Protein AF-A0A9D4LD53-F1 (afdb_monomer)

Structure (mmCIF, N/CA/C/O backbone):
data_AF-A0A9D4LD53-F1
#
_entry.id   AF-A0A9D4LD53-F1
#
loop_
_atom_site.group_PDB
_atom_site.id
_atom_site.type_symbol
_atom_site.label_atom_id
_atom_site.label_alt_id
_atom_site.label_comp_id
_atom_site.label_asym_id
_atom_site.label_entity_id
_atom_site.label_seq_id
_atom_site.pdbx_PDB_ins_code
_atom_site.Cartn_x
_atom_site.Cartn_y
_atom_site.Cartn_z
_atom_site.occupancy
_atom_site.B_iso_or_equiv
_atom_site.auth_seq_id
_atom_site.auth_comp_id
_atom_site.auth_asym_id
_atom_site.auth_atom_id
_atom_site.pdbx_PDB_model_num
ATOM 1 N N . MET A 1 1 ? -23.705 -17.860 2.893 1.00 47.97 1 MET A N 1
ATOM 2 C CA . MET A 1 1 ? -22.683 -18.169 3.923 1.00 47.97 1 MET A CA 1
ATOM 3 C C . MET A 1 1 ? -22.249 -16.873 4.596 1.00 47.97 1 MET A C 1
ATOM 5 O O . MET A 1 1 ? -21.889 -15.939 3.893 1.00 47.97 1 MET A O 1
ATOM 9 N N . SER A 1 2 ? -22.334 -16.781 5.926 1.00 62.97 2 SER A N 1
ATOM 10 C CA . SER A 1 2 ? -21.915 -15.587 6.681 1.00 62.97 2 SER A CA 1
ATOM 11 C C . SER A 1 2 ? -20.384 -15.507 6.757 1.00 62.97 2 SER A C 1
ATOM 13 O O . SER A 1 2 ? -19.727 -16.499 7.061 1.00 62.97 2 SER A O 1
ATOM 15 N N . SER A 1 3 ? -19.806 -14.338 6.466 1.00 88.19 3 SER A N 1
ATOM 16 C CA . SER A 1 3 ? -18.367 -14.069 6.629 1.00 88.19 3 SER A CA 1
ATOM 17 C C . SER A 1 3 ? -17.936 -14.293 8.084 1.00 88.19 3 SER A C 1
ATOM 19 O O . SER A 1 3 ? -18.642 -13.871 8.997 1.00 88.19 3 SER A O 1
ATOM 21 N N . SER A 1 4 ? -16.741 -14.842 8.339 1.00 89.38 4 SER A N 1
ATOM 22 C CA . SER A 1 4 ? -16.220 -15.010 9.711 1.00 89.38 4 SER A CA 1
ATOM 23 C C . SER A 1 4 ? -16.164 -13.689 10.494 1.00 89.38 4 SER A C 1
ATOM 25 O O . SER A 1 4 ? -16.300 -13.683 11.714 1.00 89.38 4 SER A O 1
ATOM 27 N N . ARG A 1 5 ? -16.018 -12.544 9.804 1.00 91.31 5 ARG A N 1
ATOM 28 C CA . ARG A 1 5 ? -16.139 -11.214 10.426 1.00 91.31 5 ARG A CA 1
ATOM 29 C C . ARG A 1 5 ? -17.575 -10.918 10.854 1.00 91.31 5 ARG A C 1
ATOM 31 O O . ARG A 1 5 ? -17.769 -10.355 11.923 1.00 91.31 5 ARG A O 1
ATOM 38 N N . ALA A 1 6 ? -18.557 -11.262 10.022 1.00 93.00 6 ALA A N 1
ATOM 39 C CA . ALA A 1 6 ? -19.968 -11.081 10.341 1.00 93.00 6 ALA A CA 1
ATOM 40 C C . ALA A 1 6 ? -20.372 -11.972 11.523 1.00 93.00 6 ALA A C 1
ATOM 42 O O . ALA A 1 6 ? -20.928 -11.453 12.480 1.00 93.00 6 ALA A O 1
ATOM 43 N N . ALA A 1 7 ? -19.968 -13.247 11.532 1.00 92.25 7 ALA A N 1
ATOM 44 C CA . ALA A 1 7 ? -20.177 -14.151 12.667 1.00 92.25 7 ALA A CA 1
ATOM 45 C C . ALA A 1 7 ? -19.561 -13.612 13.976 1.00 92.25 7 ALA A C 1
ATOM 47 O O . ALA A 1 7 ? -20.233 -13.554 15.002 1.00 92.25 7 ALA A O 1
ATOM 48 N N . TRP A 1 8 ? -18.316 -13.123 13.933 1.00 94.31 8 TRP A N 1
ATOM 49 C CA . TRP A 1 8 ? -17.671 -12.496 15.093 1.00 94.31 8 TRP A CA 1
ATOM 50 C C . TRP A 1 8 ? -18.378 -11.211 15.558 1.00 94.31 8 TRP A C 1
ATOM 52 O O . TRP A 1 8 ? -18.502 -10.975 16.759 1.00 94.31 8 TRP A O 1
ATOM 62 N N . CYS A 1 9 ? -18.863 -10.381 14.629 1.00 93.12 9 CYS A N 1
ATOM 63 C CA . CYS A 1 9 ? -19.640 -9.186 14.960 1.00 93.12 9 CYS A CA 1
ATOM 64 C C . CYS A 1 9 ? -20.993 -9.535 15.593 1.00 93.12 9 CYS A C 1
ATOM 66 O O . CYS A 1 9 ? -21.350 -8.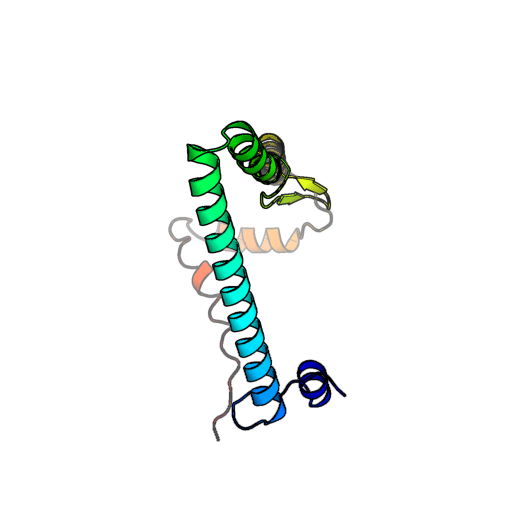921 16.595 1.00 93.12 9 CYS A O 1
ATOM 68 N N . SER A 1 10 ? -21.711 -10.518 15.045 1.00 92.94 10 SER A N 1
ATOM 69 C CA . SER A 1 10 ? -23.001 -10.985 15.564 1.00 92.94 10 SER A CA 1
ATOM 70 C C . SER A 1 10 ? -22.886 -11.600 16.959 1.00 92.94 10 SER A C 1
ATOM 72 O O . SER A 1 10 ? -23.799 -11.448 17.758 1.00 92.94 10 SER A O 1
ATOM 74 N N . ALA A 1 11 ? -21.746 -12.212 17.291 1.00 90.38 11 ALA A N 1
ATOM 75 C CA . ALA A 1 11 ? -21.463 -12.739 18.627 1.00 90.38 11 ALA A CA 1
ATOM 76 C C . ALA A 1 11 ? -21.106 -11.658 19.676 1.00 90.38 11 ALA A C 1
ATOM 78 O O . ALA A 1 11 ? -20.696 -11.992 20.784 1.00 90.38 11 ALA A O 1
ATOM 79 N N . GLY A 1 12 ? -21.190 -10.364 19.338 1.00 94.00 12 GLY A N 1
ATOM 80 C CA . GLY A 1 12 ? -20.836 -9.268 20.251 1.00 94.00 12 GLY A CA 1
ATOM 81 C C . GLY A 1 12 ? -19.342 -8.930 20.278 1.00 94.00 12 GLY A C 1
ATOM 82 O O . GLY A 1 12 ? -18.862 -8.303 21.219 1.00 94.00 12 GLY A O 1
ATOM 83 N N . ARG A 1 13 ? -18.588 -9.319 19.240 1.00 92.00 13 ARG A N 1
ATOM 84 C CA . ARG A 1 13 ? -17.132 -9.103 19.120 1.00 92.00 13 ARG A CA 1
ATOM 85 C C . ARG A 1 13 ? -16.340 -9.663 20.312 1.00 92.00 13 ARG A C 1
ATOM 87 O O . ARG A 1 13 ? -15.490 -8.953 20.867 1.00 92.00 13 ARG A O 1
ATOM 94 N N . PRO A 1 14 ? -16.563 -10.936 20.685 1.00 93.12 14 PRO A N 1
ATOM 95 C CA . PRO A 1 14 ? -15.907 -11.537 21.834 1.00 93.12 14 PRO A CA 1
ATOM 96 C C . PRO A 1 14 ? -14.384 -11.518 21.664 1.00 93.12 14 PRO A C 1
ATOM 98 O O . PRO A 1 14 ? -13.859 -11.544 20.542 1.00 93.12 14 PRO A O 1
ATOM 101 N N . ARG A 1 15 ? -13.660 -11.455 22.785 1.00 90.00 15 ARG A N 1
ATOM 102 C CA . ARG A 1 15 ? -12.192 -11.423 22.824 1.00 90.00 15 ARG A CA 1
ATOM 103 C C . ARG A 1 15 ? -11.660 -12.611 23.611 1.00 90.00 15 ARG A C 1
ATOM 105 O O . ARG A 1 15 ? -12.211 -12.958 24.645 1.00 90.00 15 ARG A O 1
ATOM 112 N N . GLY A 1 16 ? -10.544 -13.170 23.152 1.00 86.69 16 GLY A N 1
ATOM 113 C CA . GLY A 1 16 ? -9.837 -14.249 23.845 1.00 86.69 16 GLY A CA 1
ATOM 114 C C . GLY A 1 16 ? -9.960 -15.600 23.142 1.00 86.69 16 GLY A C 1
ATOM 115 O O . GLY A 1 16 ? -10.868 -15.835 22.345 1.00 86.69 16 GLY A O 1
ATOM 116 N N . ALA A 1 17 ? -8.987 -16.474 23.399 1.00 83.50 17 ALA A N 1
ATOM 117 C CA . ALA A 1 17 ? -8.825 -17.753 22.707 1.00 83.50 17 ALA A CA 1
ATOM 118 C C . ALA A 1 17 ? -9.943 -18.768 23.008 1.00 83.50 17 ALA A C 1
ATOM 120 O O . ALA A 1 17 ? -10.122 -19.723 22.260 1.00 83.50 17 ALA A O 1
ATOM 121 N N . GLN A 1 18 ? -10.716 -18.544 24.065 1.00 90.88 18 GLN A N 1
ATOM 122 C CA . GLN A 1 18 ? -11.849 -19.370 24.456 1.00 90.88 18 GLN A CA 1
ATOM 123 C C . GLN A 1 18 ? -13.041 -19.257 23.487 1.00 90.88 18 GLN A C 1
ATOM 125 O O . GLN A 1 18 ? -13.789 -20.216 23.323 1.00 90.88 18 GLN A O 1
ATOM 130 N N . HIS A 1 19 ? -13.191 -18.134 22.773 1.00 90.12 19 HIS A N 1
ATOM 131 C CA . HIS A 1 19 ? -14.312 -17.931 21.849 1.00 90.12 19 HIS A CA 1
ATOM 132 C C . HIS A 1 19 ? -13.979 -18.432 20.440 1.00 90.12 19 HIS A C 1
ATOM 134 O O . HIS A 1 19 ? -12.979 -18.032 19.829 1.00 90.12 19 HIS A O 1
ATOM 140 N N . LYS A 1 20 ? -14.826 -19.317 19.903 1.00 93.25 20 LYS A N 1
ATOM 141 C CA . LYS A 1 20 ? -14.646 -19.942 18.584 1.00 93.25 20 LYS A CA 1
ATOM 142 C C . LYS A 1 20 ? -14.671 -18.901 17.462 1.00 93.25 20 LYS A C 1
ATOM 144 O O . LYS A 1 20 ? -13.747 -18.855 16.655 1.00 93.25 20 LYS A O 1
ATOM 149 N N . GLU A 1 21 ? -15.647 -18.003 17.485 1.00 93.00 21 GLU A N 1
ATOM 150 C CA . GLU A 1 21 ? -15.879 -16.974 16.468 1.00 93.00 21 GLU A CA 1
ATOM 151 C C . GLU A 1 21 ? -14.699 -15.995 16.387 1.00 93.00 21 GLU A C 1
ATOM 153 O O . GLU A 1 21 ? -14.286 -15.581 15.302 1.00 93.00 21 GLU A O 1
ATOM 158 N N . TYR A 1 22 ? -14.101 -15.657 17.537 1.00 93.50 22 TYR A N 1
ATOM 159 C CA . TYR A 1 22 ? -12.889 -14.839 17.596 1.00 93.50 22 TYR A CA 1
ATOM 160 C C . TYR A 1 22 ? -11.696 -15.554 16.955 1.00 93.50 22 TYR A C 1
ATOM 162 O O . TYR A 1 22 ? -11.002 -14.965 16.121 1.00 93.50 22 TYR A O 1
ATOM 170 N N . ARG A 1 23 ? -11.454 -16.823 17.315 1.00 94.19 23 ARG A N 1
ATOM 171 C CA . ARG A 1 23 ? -10.347 -17.618 16.758 1.00 94.19 23 ARG A CA 1
ATOM 172 C C . ARG A 1 23 ? -10.467 -17.767 15.248 1.00 94.19 23 ARG A C 1
ATOM 174 O O . ARG A 1 23 ? -9.499 -17.496 14.540 1.00 94.19 23 ARG A O 1
ATOM 181 N N . GLU A 1 24 ? -11.647 -18.130 14.761 1.00 93.62 24 GLU A N 1
ATOM 182 C CA . GLU A 1 24 ? -11.916 -18.319 13.335 1.00 93.62 24 GLU A CA 1
ATOM 183 C C . GLU A 1 24 ? -11.711 -17.023 12.549 1.00 93.62 24 GLU A C 1
ATOM 185 O O . GLU A 1 24 ? -10.955 -17.001 11.576 1.00 93.62 24 GLU A O 1
ATOM 190 N N . TYR A 1 25 ? -12.281 -15.905 13.012 1.00 94.25 25 TYR A N 1
ATOM 191 C CA . TYR A 1 25 ? -12.055 -14.603 12.385 1.00 94.25 25 TYR A CA 1
ATOM 192 C C . TYR A 1 25 ? -10.564 -14.234 12.342 1.00 94.25 25 TYR A C 1
ATOM 194 O O . TYR A 1 25 ? -10.055 -13.783 11.310 1.00 94.25 25 TYR A O 1
ATOM 202 N N . LYS A 1 26 ? -9.832 -14.430 13.445 1.00 94.81 26 LYS A N 1
ATOM 203 C CA . LYS A 1 26 ? -8.400 -14.103 13.515 1.00 94.81 26 LYS A CA 1
ATOM 204 C C . LYS A 1 26 ? -7.557 -15.014 12.626 1.00 94.81 26 LYS A C 1
ATOM 206 O O . LYS A 1 26 ? -6.621 -14.506 12.005 1.00 94.81 26 LYS A O 1
ATOM 211 N N . ALA A 1 27 ? -7.898 -16.297 12.526 1.00 94.62 27 ALA A N 1
ATOM 212 C CA . ALA A 1 27 ? -7.243 -17.256 11.644 1.00 94.62 27 ALA A CA 1
ATOM 213 C C . ALA A 1 27 ? -7.444 -16.883 10.169 1.00 94.62 27 ALA A C 1
ATOM 215 O O . ALA A 1 27 ? -6.460 -16.743 9.440 1.00 94.62 27 ALA A O 1
ATOM 216 N N . VAL A 1 28 ? -8.684 -16.600 9.754 1.00 95.12 28 VAL A N 1
ATOM 217 C CA . VAL A 1 28 ? -8.997 -16.139 8.390 1.00 95.12 28 VAL A CA 1
ATOM 218 C C . VAL A 1 28 ? -8.276 -14.828 8.080 1.00 95.12 28 VAL A C 1
ATOM 220 O O . VAL A 1 28 ? -7.629 -14.705 7.042 1.00 95.12 28 VAL A O 1
ATOM 223 N N . LYS A 1 29 ? -8.283 -13.860 9.005 1.00 94.31 29 LYS A N 1
ATOM 224 C CA . LYS A 1 29 ? -7.557 -12.592 8.830 1.00 94.31 29 LYS A CA 1
ATOM 225 C C . LYS A 1 29 ? -6.043 -12.802 8.712 1.00 94.31 29 LYS A C 1
ATOM 227 O O . LYS A 1 29 ? -5.378 -12.100 7.953 1.00 94.31 29 LYS A O 1
ATOM 232 N N . ALA A 1 30 ? -5.474 -13.745 9.464 1.00 96.00 30 ALA A N 1
ATOM 233 C CA . ALA A 1 30 ? -4.060 -14.092 9.365 1.00 96.00 30 ALA A CA 1
ATOM 234 C C . ALA A 1 30 ? -3.730 -14.787 8.038 1.00 96.00 30 ALA A C 1
ATOM 236 O O . ALA A 1 30 ? -2.712 -14.465 7.429 1.00 96.00 30 ALA A O 1
ATOM 237 N N . HIS A 1 31 ? -4.588 -15.695 7.574 1.00 96.50 31 HIS A N 1
ATOM 238 C CA . HIS A 1 31 ? -4.467 -16.327 6.264 1.00 96.50 31 HIS A CA 1
ATOM 239 C C . HIS A 1 31 ? -4.521 -15.290 5.138 1.00 96.50 31 HIS A C 1
ATOM 241 O O . HIS A 1 31 ? -3.609 -15.239 4.321 1.00 96.50 31 HIS A O 1
ATOM 247 N N . PHE A 1 32 ? -5.511 -14.395 5.159 1.00 95.75 32 PHE A N 1
ATOM 248 C CA . PHE A 1 32 ? -5.629 -13.309 4.189 1.00 95.75 32 PHE A CA 1
ATOM 249 C C . PHE A 1 32 ? -4.362 -12.447 4.129 1.00 95.75 32 PHE A C 1
ATOM 251 O O . PHE A 1 32 ? -3.824 -12.218 3.053 1.00 95.75 32 PHE A O 1
ATOM 258 N N . ARG A 1 33 ? -3.817 -12.030 5.282 1.00 96.75 33 ARG A N 1
ATOM 259 C CA . ARG A 1 33 ? -2.557 -11.265 5.315 1.00 96.75 33 ARG A CA 1
ATOM 260 C C . ARG A 1 33 ? -1.370 -12.035 4.736 1.00 96.75 33 ARG A C 1
ATOM 262 O O . ARG A 1 33 ? -0.513 -11.419 4.116 1.00 96.75 33 ARG A O 1
ATOM 269 N N . ARG A 1 34 ? -1.296 -13.352 4.955 1.00 97.38 34 ARG A N 1
ATOM 270 C CA . ARG A 1 34 ? -0.252 -14.199 4.356 1.00 97.38 34 ARG A CA 1
ATOM 271 C C . ARG A 1 34 ? -0.413 -14.284 2.841 1.00 97.38 34 ARG A C 1
ATOM 273 O O . ARG A 1 34 ? 0.564 -14.084 2.137 1.00 97.38 34 ARG A O 1
ATOM 280 N N . ALA A 1 35 ? -1.632 -14.508 2.354 1.00 96.88 35 ALA A N 1
ATOM 281 C CA . ALA A 1 35 ? -1.923 -14.549 0.924 1.00 96.88 35 ALA A CA 1
ATOM 282 C C . ALA A 1 35 ? -1.615 -13.210 0.234 1.00 96.88 35 ALA A C 1
ATOM 284 O O . ALA A 1 35 ? -0.977 -13.207 -0.811 1.00 96.88 35 ALA A O 1
ATOM 285 N N . MET A 1 36 ? -1.993 -12.087 0.854 1.00 96.00 36 MET A N 1
ATOM 286 C CA . MET A 1 36 ? -1.661 -10.740 0.375 1.00 96.00 36 MET A CA 1
ATOM 287 C C . MET A 1 36 ? -0.152 -10.523 0.269 1.00 96.00 36 MET A C 1
ATOM 289 O O . MET A 1 36 ? 0.314 -10.046 -0.757 1.00 96.00 36 MET A O 1
ATOM 293 N N . ARG A 1 37 ? 0.615 -10.894 1.306 1.00 96.06 37 ARG A N 1
ATOM 294 C CA . ARG A 1 37 ? 2.081 -10.785 1.270 1.00 96.06 37 ARG A CA 1
ATOM 295 C C . ARG A 1 37 ? 2.690 -11.650 0.178 1.00 96.06 37 ARG A C 1
ATOM 297 O O . ARG A 1 37 ? 3.456 -11.130 -0.611 1.00 96.06 37 ARG A O 1
ATOM 304 N N . ARG A 1 38 ? 2.271 -12.914 0.075 1.00 96.75 38 ARG A N 1
ATOM 305 C CA . ARG A 1 38 ? 2.745 -13.826 -0.971 1.00 96.75 38 ARG A CA 1
ATOM 306 C C . ARG A 1 38 ? 2.460 -13.286 -2.373 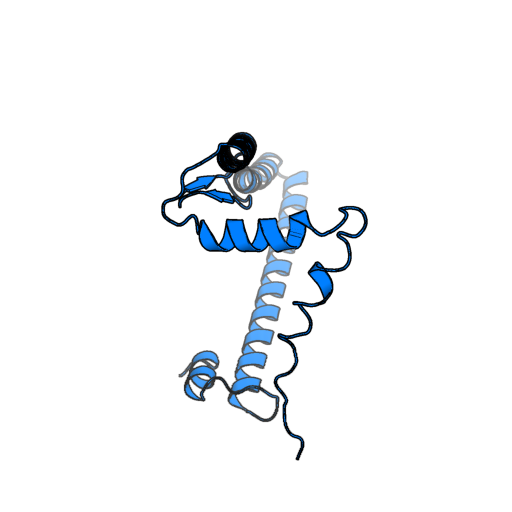1.00 96.75 38 ARG A C 1
ATOM 308 O O . ARG A 1 38 ? 3.327 -13.340 -3.226 1.00 96.75 38 ARG A O 1
ATOM 315 N N . CYS A 1 39 ? 1.253 -12.771 -2.605 1.00 96.62 39 CYS A N 1
ATOM 316 C CA . CYS A 1 39 ? 0.885 -12.171 -3.887 1.00 96.62 39 CYS A CA 1
ATOM 317 C C . CYS A 1 39 ? 1.744 -10.933 -4.190 1.00 96.62 39 CYS A C 1
ATOM 319 O O . CYS A 1 39 ? 2.241 -10.786 -5.300 1.00 96.62 39 CYS A O 1
ATOM 321 N N . GLY A 1 40 ? 1.970 -10.077 -3.187 1.00 93.75 40 GLY A N 1
ATOM 322 C CA . GLY A 1 40 ? 2.863 -8.926 -3.315 1.00 93.75 40 GLY A CA 1
ATOM 323 C C . GLY A 1 40 ? 4.307 -9.327 -3.619 1.00 93.75 40 GLY A C 1
ATOM 324 O O . GLY A 1 40 ? 4.912 -8.751 -4.511 1.00 93.75 40 GLY A O 1
ATOM 325 N N . GLU A 1 41 ? 4.838 -10.334 -2.926 1.00 95.31 41 GLU A N 1
ATOM 326 C CA . GLU A 1 41 ? 6.172 -10.894 -3.177 1.00 95.31 41 GLU A CA 1
ATOM 327 C C . GLU A 1 41 ? 6.278 -11.441 -4.605 1.00 95.31 41 GLU A C 1
ATOM 329 O O . GLU A 1 41 ? 7.181 -11.046 -5.331 1.00 95.31 41 GLU A O 1
ATOM 334 N N . GLN A 1 42 ? 5.318 -12.265 -5.038 1.00 96.50 42 GLN A N 1
ATOM 335 C CA . GLN A 1 42 ? 5.275 -12.814 -6.399 1.00 96.50 42 GLN A CA 1
ATOM 336 C C . GLN A 1 42 ? 5.251 -11.714 -7.460 1.00 96.50 42 GLN A C 1
ATOM 338 O O . GLN A 1 42 ? 6.061 -11.734 -8.380 1.00 96.50 42 GLN A O 1
ATOM 343 N N . PHE A 1 43 ? 4.377 -10.721 -7.294 1.00 95.12 43 PHE A N 1
ATOM 344 C CA . PHE A 1 43 ? 4.296 -9.581 -8.198 1.00 95.12 43 PHE A CA 1
ATOM 345 C C . PHE A 1 43 ? 5.620 -8.814 -8.273 1.00 95.12 43 PHE A C 1
ATOM 347 O O . PHE A 1 43 ? 6.078 -8.499 -9.366 1.00 95.12 43 PHE A O 1
ATOM 354 N N . MET A 1 44 ? 6.257 -8.526 -7.135 1.00 92.56 44 MET A N 1
ATOM 355 C CA . MET A 1 44 ? 7.545 -7.826 -7.125 1.00 92.56 44 MET A CA 1
ATOM 356 C C . MET A 1 44 ? 8.632 -8.644 -7.829 1.00 92.56 44 MET A C 1
ATOM 358 O O . MET A 1 44 ? 9.313 -8.108 -8.695 1.00 92.56 44 MET A O 1
ATOM 362 N N . THR A 1 45 ? 8.727 -9.945 -7.544 1.00 96.00 45 THR A N 1
ATOM 363 C CA . THR A 1 45 ? 9.689 -10.840 -8.200 1.00 96.00 45 THR A CA 1
ATOM 364 C C . THR A 1 45 ? 9.474 -10.915 -9.713 1.00 96.00 45 THR A C 1
ATOM 366 O O . THR A 1 45 ? 10.426 -10.774 -10.473 1.00 96.00 45 THR A O 1
ATOM 369 N N . GLU A 1 46 ? 8.234 -11.090 -10.176 1.00 95.88 46 GLU A N 1
ATOM 370 C CA . GLU A 1 46 ? 7.916 -11.127 -11.612 1.00 95.88 46 GLU A CA 1
ATOM 371 C C . GLU A 1 46 ? 8.314 -9.831 -12.321 1.00 95.88 46 GLU A C 1
ATOM 373 O O . GLU A 1 46 ? 8.799 -9.844 -13.454 1.00 95.88 46 GLU A O 1
ATOM 378 N N . LEU A 1 47 ? 8.124 -8.699 -11.649 1.00 93.00 47 LEU A N 1
ATOM 379 C CA . LEU A 1 47 ? 8.492 -7.402 -12.188 1.00 93.00 47 LEU A CA 1
ATOM 380 C C . LEU A 1 47 ? 9.994 -7.176 -12.228 1.00 93.00 47 LEU A C 1
ATOM 382 O O . LEU A 1 47 ? 10.467 -6.602 -13.205 1.00 93.00 47 LEU A O 1
ATOM 386 N N . ASP A 1 48 ? 10.719 -7.609 -11.201 1.00 94.31 48 ASP A N 1
ATOM 387 C CA . ASP A 1 48 ? 12.176 -7.522 -11.173 1.00 94.31 48 ASP A CA 1
ATOM 388 C C . ASP A 1 48 ? 12.769 -8.370 -12.303 1.00 94.31 48 ASP A C 1
ATOM 390 O O . ASP A 1 48 ? 13.547 -7.863 -13.105 1.00 94.31 48 ASP A O 1
ATOM 394 N N . HIS A 1 49 ? 12.288 -9.606 -12.475 1.00 95.81 49 HIS A N 1
ATOM 395 C CA . HIS A 1 49 ? 12.708 -10.482 -13.572 1.00 95.81 49 HIS A CA 1
ATOM 396 C C . HIS A 1 49 ? 12.407 -9.870 -14.946 1.00 95.81 49 HIS A C 1
ATOM 398 O O . HIS A 1 49 ? 13.228 -9.940 -15.862 1.00 95.81 49 HIS A O 1
ATOM 404 N N . LYS A 1 50 ? 11.230 -9.252 -15.103 1.00 94.56 50 LYS A N 1
ATOM 405 C CA . LYS A 1 50 ? 10.874 -8.556 -16.342 1.00 94.56 50 LYS A CA 1
ATOM 406 C C . LYS A 1 50 ? 11.792 -7.362 -16.604 1.00 94.56 50 LYS A C 1
ATOM 408 O O . LYS A 1 50 ? 12.238 -7.186 -17.731 1.00 94.56 50 LYS A O 1
ATOM 413 N N . LEU A 1 51 ? 12.083 -6.555 -15.585 1.00 94.50 51 LEU A N 1
ATOM 414 C CA . LEU A 1 51 ? 12.984 -5.411 -15.720 1.00 94.50 51 LEU A CA 1
ATOM 415 C C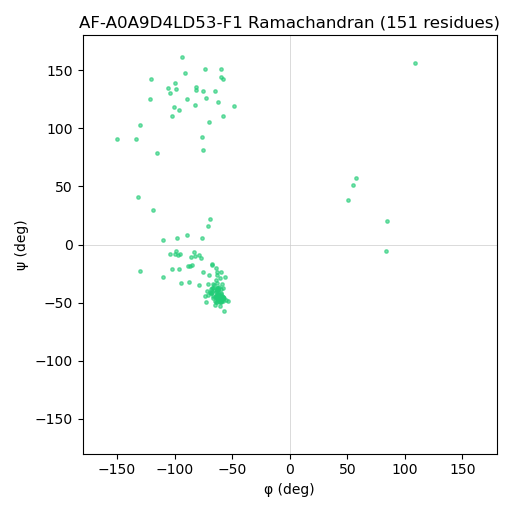 . LEU A 1 51 ? 14.406 -5.851 -16.065 1.00 94.50 51 LEU A C 1
ATOM 417 O O . LEU A 1 51 ? 15.025 -5.230 -16.924 1.00 94.50 51 LEU A O 1
ATOM 421 N N . GLU A 1 52 ? 14.912 -6.921 -15.451 1.00 95.44 52 GLU A N 1
ATOM 422 C CA . GLU A 1 52 ? 16.214 -7.496 -15.798 1.00 95.44 52 GLU A CA 1
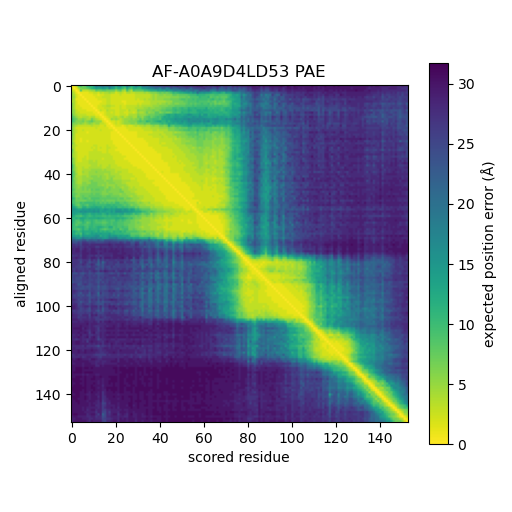ATOM 423 C C . GLU A 1 52 ? 16.241 -7.959 -17.258 1.00 95.44 52 GLU A C 1
ATOM 425 O O . GLU A 1 52 ? 17.156 -7.596 -18.000 1.00 95.44 52 GLU A O 1
ATOM 430 N N . TYR A 1 53 ? 15.209 -8.681 -17.701 1.00 96.69 53 TYR A N 1
ATOM 431 C CA . TYR A 1 53 ? 15.095 -9.133 -19.086 1.00 96.69 53 TYR A CA 1
ATOM 432 C C . TYR A 1 53 ? 15.053 -7.962 -20.078 1.00 96.69 53 TYR A C 1
ATOM 434 O O . TYR A 1 53 ? 15.871 -7.909 -21.003 1.00 96.69 53 TYR A O 1
ATOM 442 N N . ASP A 1 54 ? 14.150 -7.003 -19.858 1.00 96.25 54 ASP A N 1
ATOM 443 C CA . ASP A 1 54 ? 13.966 -5.839 -20.726 1.00 96.25 54 ASP A CA 1
ATOM 444 C C . ASP A 1 54 ? 15.232 -4.963 -20.742 1.00 96.25 54 ASP A C 1
ATOM 446 O O . ASP A 1 54 ? 15.590 -4.420 -21.782 1.00 96.25 54 ASP A O 1
ATOM 450 N N . SER A 1 55 ? 15.979 -4.875 -19.633 1.00 94.50 55 SER A N 1
ATOM 451 C CA . SER A 1 55 ? 17.211 -4.071 -19.573 1.00 94.50 55 SER A CA 1
ATOM 452 C C . SER A 1 55 ? 18.286 -4.521 -20.568 1.00 94.50 55 SER A C 1
ATOM 454 O O . SER A 1 55 ? 19.071 -3.697 -21.038 1.00 94.50 55 SER A O 1
ATOM 456 N N . VAL A 1 56 ? 18.300 -5.814 -20.908 1.00 95.25 56 VAL A N 1
ATOM 457 C CA . VAL A 1 56 ? 19.265 -6.415 -21.838 1.00 95.25 56 VAL A CA 1
ATOM 458 C C . VAL A 1 56 ? 18.713 -6.480 -23.264 1.00 95.25 56 VAL A C 1
ATOM 460 O O . VAL A 1 56 ? 19.481 -6.344 -24.215 1.00 95.25 56 VAL A O 1
ATOM 463 N N . HIS A 1 57 ? 17.402 -6.678 -23.429 1.00 93.75 57 HIS A N 1
ATOM 464 C CA . HIS A 1 57 ? 16.804 -7.029 -24.724 1.00 93.75 57 HIS A CA 1
ATOM 465 C C . HIS A 1 57 ? 15.946 -5.917 -25.346 1.00 93.75 57 HIS A C 1
ATOM 467 O O . HIS A 1 57 ? 15.842 -5.858 -26.570 1.00 93.75 57 HIS A O 1
ATOM 473 N N . ASP A 1 58 ? 15.347 -5.033 -24.543 1.00 94.19 58 ASP A N 1
ATOM 474 C CA . ASP A 1 58 ? 14.471 -3.955 -25.015 1.00 94.19 58 ASP A CA 1
ATOM 475 C C . ASP A 1 58 ? 14.517 -2.734 -24.081 1.00 94.19 58 ASP A C 1
ATOM 477 O O . ASP A 1 58 ? 13.730 -2.565 -23.140 1.00 94.19 58 ASP A O 1
ATOM 481 N N . SER A 1 59 ? 15.433 -1.822 -24.402 1.00 92.25 59 SER A N 1
ATOM 482 C CA . SER A 1 59 ? 15.626 -0.588 -23.643 1.00 92.25 59 SER A CA 1
ATOM 483 C C . SER A 1 59 ? 14.399 0.332 -23.659 1.00 92.25 59 SER A C 1
ATOM 485 O O . SER A 1 59 ? 14.199 1.090 -22.707 1.00 92.25 59 SER A O 1
ATOM 487 N N . VAL A 1 60 ? 13.543 0.265 -24.686 1.00 94.25 60 VAL A N 1
ATOM 488 C CA . VAL A 1 60 ? 12.335 1.098 -24.781 1.00 94.25 60 VAL A CA 1
ATOM 489 C C . VAL A 1 60 ? 11.288 0.611 -23.783 1.00 94.25 60 VAL A C 1
ATOM 491 O O . VAL A 1 60 ? 10.782 1.410 -22.989 1.00 94.25 60 VAL A O 1
ATOM 494 N N . SER A 1 61 ? 11.004 -0.694 -23.769 1.00 91.31 61 SER A N 1
ATOM 495 C CA . SER A 1 61 ? 10.066 -1.307 -22.815 1.00 91.31 61 SER A CA 1
ATOM 496 C C . SER A 1 61 ? 10.540 -1.174 -21.366 1.00 91.31 61 SER A C 1
ATOM 498 O O . SER A 1 61 ? 9.733 -0.880 -20.472 1.00 91.31 61 SER A O 1
ATOM 500 N N . PHE A 1 62 ? 11.853 -1.286 -21.139 1.00 94.44 62 PHE A N 1
ATOM 501 C CA . PHE A 1 62 ? 12.471 -1.037 -19.840 1.00 94.44 62 PHE A CA 1
ATOM 502 C C . PHE A 1 62 ? 12.163 0.380 -19.335 1.00 94.44 62 PHE A C 1
ATOM 504 O O . PHE A 1 62 ? 11.555 0.560 -18.273 1.00 94.44 62 PHE A O 1
ATOM 511 N N . TRP A 1 63 ? 12.516 1.406 -20.118 1.00 93.56 63 TRP A N 1
ATOM 512 C CA . TRP A 1 63 ? 12.314 2.797 -19.711 1.00 93.56 63 TRP A CA 1
ATOM 513 C C . TRP A 1 63 ? 10.838 3.174 -19.603 1.00 93.56 63 TRP A C 1
ATOM 515 O O . TRP A 1 63 ? 10.473 3.940 -18.707 1.00 93.56 63 TRP A O 1
ATOM 525 N N . TRP A 1 64 ? 9.971 2.619 -20.451 1.00 92.50 64 TRP A N 1
ATOM 526 C CA . TRP A 1 64 ? 8.526 2.797 -20.325 1.00 92.50 64 TRP A CA 1
ATOM 527 C C . TRP A 1 64 ? 8.011 2.280 -18.974 1.00 92.50 64 TRP A C 1
ATOM 529 O O . TRP A 1 64 ? 7.334 3.016 -18.252 1.00 92.50 64 TRP A O 1
ATOM 539 N N . THR A 1 65 ? 8.402 1.063 -18.580 1.00 89.69 65 THR A N 1
ATOM 540 C CA . THR A 1 65 ? 7.993 0.440 -17.310 1.00 89.69 65 THR A CA 1
ATOM 541 C C . THR A 1 65 ? 8.500 1.227 -16.098 1.00 89.69 65 THR A C 1
ATOM 543 O O . THR A 1 65 ? 7.743 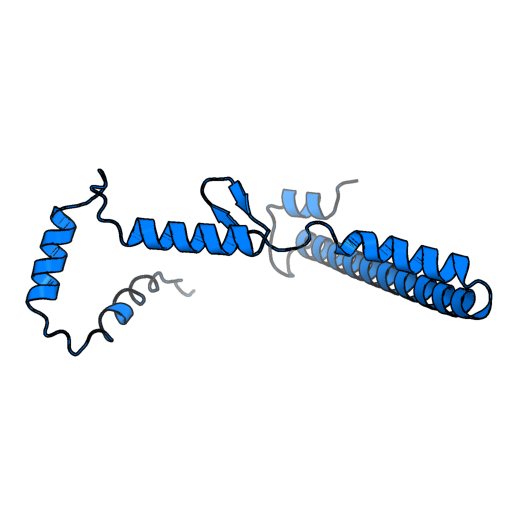1.481 -15.156 1.00 89.69 65 THR A O 1
ATOM 546 N N . VAL A 1 66 ? 9.761 1.668 -16.128 1.00 89.12 66 VAL A N 1
ATOM 547 C CA . VAL A 1 66 ? 10.364 2.497 -15.069 1.00 89.12 66 VAL A CA 1
ATOM 548 C C . VAL A 1 66 ? 9.638 3.840 -14.940 1.00 89.12 66 VAL A C 1
ATOM 550 O O . VAL A 1 66 ? 9.267 4.256 -13.837 1.00 89.12 66 VAL A O 1
ATOM 553 N N . ASN A 1 67 ? 9.389 4.522 -16.059 1.00 87.00 67 ASN A N 1
ATOM 554 C CA . ASN A 1 67 ? 8.769 5.847 -16.057 1.00 87.00 67 ASN A CA 1
ATOM 555 C C . ASN A 1 67 ? 7.283 5.807 -15.680 1.00 87.00 67 ASN A C 1
ATOM 557 O O . ASN A 1 67 ? 6.807 6.707 -14.983 1.00 87.00 67 ASN A O 1
ATOM 561 N N . LEU A 1 68 ? 6.556 4.752 -16.065 1.00 84.88 68 LEU A N 1
ATOM 562 C CA . LEU A 1 68 ? 5.168 4.543 -15.649 1.00 84.88 68 LEU A CA 1
ATOM 563 C C . LEU A 1 68 ? 5.042 4.484 -14.120 1.00 84.88 68 LEU A C 1
ATOM 565 O O . LEU A 1 68 ? 4.097 5.030 -13.557 1.00 84.88 68 LEU A O 1
ATOM 569 N N . ARG A 1 69 ? 6.020 3.883 -13.436 1.00 77.12 69 ARG A N 1
ATOM 570 C CA . ARG A 1 69 ? 6.030 3.792 -11.968 1.00 77.12 69 ARG A CA 1
ATOM 571 C C . ARG A 1 69 ? 6.473 5.075 -11.288 1.00 77.12 69 ARG A C 1
ATOM 573 O O . ARG A 1 69 ? 5.918 5.425 -10.251 1.00 77.12 69 ARG A O 1
ATOM 580 N N . LYS A 1 70 ? 7.411 5.818 -11.885 1.00 73.25 70 LYS A N 1
ATOM 581 C CA . LYS A 1 70 ? 7.792 7.157 -11.402 1.00 73.25 70 LYS A CA 1
ATOM 582 C C . LYS A 1 70 ? 6.609 8.127 -11.383 1.00 73.25 70 LYS A C 1
ATOM 584 O O . LYS A 1 70 ? 6.509 8.940 -10.468 1.00 73.25 70 LYS A O 1
ATOM 589 N N . ARG A 1 71 ? 5.676 8.013 -12.336 1.00 61.84 71 ARG A N 1
ATOM 590 C CA . ARG A 1 71 ? 4.454 8.840 -12.375 1.00 61.84 71 ARG A CA 1
ATOM 591 C C . ARG A 1 71 ? 3.567 8.695 -11.131 1.00 61.84 71 ARG A C 1
ATOM 593 O O . ARG A 1 71 ? 2.849 9.633 -10.814 1.00 61.84 71 ARG A O 1
ATOM 600 N N . GLY A 1 72 ? 3.659 7.586 -10.394 1.00 53.81 72 GLY A N 1
ATOM 601 C CA . GLY A 1 72 ? 2.965 7.407 -9.115 1.00 53.81 72 GLY A CA 1
ATOM 602 C C . GLY A 1 72 ? 3.631 8.091 -7.914 1.00 53.81 72 GLY A C 1
ATOM 603 O O . GLY A 1 72 ? 3.036 8.123 -6.846 1.00 53.81 72 GLY A O 1
ATOM 604 N N . SER A 1 73 ? 4.847 8.634 -8.056 1.00 54.84 73 SER A N 1
ATOM 605 C CA . SER A 1 73 ? 5.599 9.259 -6.953 1.00 54.84 73 SER A CA 1
ATOM 606 C C . SER A 1 73 ? 5.606 10.794 -6.996 1.00 54.84 73 SER A C 1
ATOM 608 O O . SER A 1 73 ? 6.102 11.415 -6.059 1.00 54.84 73 SER A O 1
ATOM 610 N N . GLY A 1 74 ? 5.098 11.404 -8.071 1.00 53.09 74 GLY A N 1
ATOM 611 C CA . GLY A 1 74 ? 5.145 12.856 -8.289 1.00 53.09 74 GLY A CA 1
ATOM 612 C C . GLY A 1 74 ? 3.866 13.618 -7.935 1.00 53.09 74 GLY A C 1
ATOM 613 O O . GLY A 1 74 ? 3.872 14.840 -8.008 1.00 53.09 74 GLY A O 1
ATOM 614 N N . ALA A 1 75 ? 2.782 12.929 -7.569 1.00 56.59 75 ALA A N 1
ATOM 615 C CA . ALA A 1 75 ? 1.506 13.553 -7.229 1.00 56.59 75 ALA A CA 1
ATOM 616 C C . ALA A 1 75 ? 0.990 13.003 -5.887 1.00 56.59 75 ALA A C 1
ATOM 618 O O . ALA A 1 75 ? 0.494 11.883 -5.813 1.00 56.59 75 ALA A O 1
ATOM 619 N N . ASP A 1 76 ? 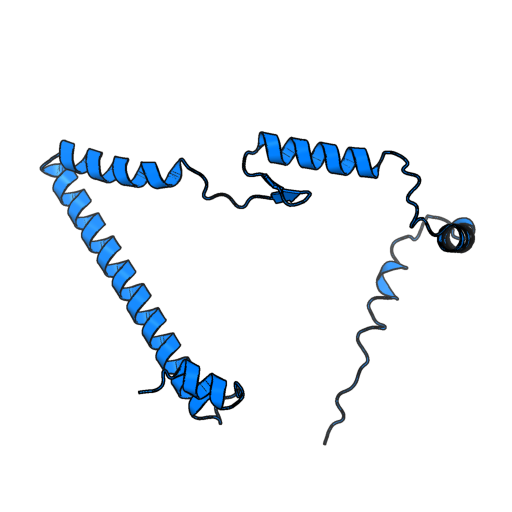1.143 13.796 -4.826 1.00 55.81 76 ASP A N 1
ATOM 620 C CA . ASP A 1 76 ? 0.319 13.759 -3.608 1.00 55.81 76 ASP A CA 1
ATOM 621 C C . ASP A 1 76 ? 0.213 12.449 -2.800 1.00 55.81 76 ASP A C 1
ATOM 623 O O . ASP A 1 76 ? -0.883 11.988 -2.479 1.00 55.81 76 ASP A O 1
ATOM 627 N N . ILE A 1 77 ? 1.341 11.892 -2.339 1.00 54.12 77 ILE A N 1
ATOM 628 C CA . ILE A 1 77 ? 1.349 10.810 -1.321 1.00 54.12 77 ILE A CA 1
ATOM 629 C C . ILE A 1 77 ? 2.099 11.230 -0.039 1.00 54.12 77 ILE A C 1
ATOM 631 O O . ILE A 1 77 ? 2.700 10.422 0.664 1.00 54.12 77 ILE A O 1
ATOM 635 N N . GLY A 1 78 ? 2.089 12.524 0.283 1.00 63.28 78 GLY A N 1
ATOM 636 C CA . GLY A 1 78 ? 2.537 13.033 1.581 1.00 63.28 78 GLY A CA 1
ATOM 637 C C . GLY A 1 78 ? 1.384 13.126 2.583 1.00 63.28 78 GLY A C 1
ATOM 638 O O . GLY A 1 78 ? 0.244 13.410 2.206 1.00 63.28 78 GLY A O 1
ATOM 639 N N . GLY A 1 79 ? 1.672 12.917 3.872 1.00 65.44 79 GLY A N 1
ATOM 640 C CA . GLY A 1 79 ? 0.756 13.315 4.942 1.00 65.44 79 GLY A CA 1
ATOM 641 C C . GLY A 1 79 ? 0.578 14.834 4.920 1.00 65.44 79 GLY A C 1
ATOM 642 O O . GLY A 1 79 ? 1.566 15.560 4.984 1.00 65.44 79 GLY A O 1
ATOM 643 N N . GLY A 1 80 ? -0.663 15.297 4.782 1.00 74.75 80 GLY A N 1
ATOM 644 C CA . GLY A 1 80 ? -1.012 16.714 4.850 1.00 74.75 80 GLY A CA 1
ATOM 645 C C . GLY A 1 80 ? -1.432 17.126 6.255 1.00 74.75 80 GLY A C 1
ATOM 646 O O . GLY A 1 80 ? -1.796 16.279 7.076 1.00 74.75 80 GLY A O 1
ATOM 647 N N . ILE A 1 81 ? -1.403 18.426 6.520 1.00 81.00 81 ILE A N 1
ATOM 648 C CA . ILE A 1 81 ? -1.967 18.999 7.743 1.00 81.00 81 ILE A CA 1
ATOM 649 C C . ILE A 1 81 ? -3.343 19.580 7.434 1.00 81.00 81 ILE A C 1
ATOM 651 O O . ILE A 1 81 ? -3.547 20.185 6.382 1.00 81.00 81 ILE A O 1
ATOM 655 N N . ASN A 1 82 ? -4.293 19.377 8.343 1.00 83.88 82 ASN A N 1
ATOM 656 C CA . ASN A 1 82 ? -5.620 19.969 8.239 1.00 83.88 82 ASN A CA 1
ATOM 657 C C . ASN A 1 82 ? -5.692 21.196 9.152 1.00 83.88 82 ASN A C 1
ATOM 659 O O . ASN A 1 82 ? -5.548 21.054 10.366 1.00 83.88 82 ASN A O 1
ATOM 663 N N . PHE A 1 83 ? -5.921 22.364 8.559 1.00 82.19 83 PHE A N 1
ATOM 664 C CA . PHE A 1 83 ? -6.243 23.601 9.266 1.00 82.19 83 PHE A CA 1
ATOM 665 C C . PHE A 1 83 ? -7.605 24.099 8.772 1.00 82.19 83 PHE A C 1
ATOM 667 O O . PHE A 1 83 ? -7.810 24.248 7.566 1.00 82.19 83 PHE A O 1
ATOM 674 N N . ASP A 1 84 ? -8.543 24.326 9.696 1.00 79.56 84 ASP A N 1
ATOM 675 C CA . ASP A 1 84 ? -9.908 24.810 9.427 1.00 79.56 84 ASP A CA 1
ATOM 676 C C . ASP A 1 84 ? -10.671 24.029 8.341 1.00 79.56 84 ASP A C 1
ATOM 678 O O . ASP A 1 84 ? -11.401 24.589 7.526 1.00 79.56 84 ASP A O 1
ATOM 682 N N . GLY A 1 85 ? -10.493 22.706 8.305 1.00 81.00 85 GLY A N 1
ATOM 683 C CA . GLY A 1 85 ? -11.160 21.828 7.342 1.00 81.00 85 GLY A CA 1
ATOM 684 C C . GLY A 1 85 ? -10.467 21.740 5.980 1.00 81.00 85 GLY A C 1
ATOM 685 O O . GLY A 1 85 ? -10.860 20.904 5.166 1.00 81.00 85 GLY A O 1
ATOM 686 N N . ASN A 1 86 ? -9.412 22.526 5.748 1.00 83.81 86 ASN A N 1
ATOM 687 C CA . ASN A 1 86 ? -8.629 22.511 4.517 1.00 83.81 86 ASN A CA 1
ATOM 688 C C . ASN A 1 86 ? -7.350 21.685 4.690 1.00 83.81 86 ASN A C 1
ATOM 690 O O . ASN A 1 86 ? -6.630 21.817 5.679 1.00 83.81 86 ASN A O 1
ATOM 694 N N . MET A 1 87 ? -7.073 20.816 3.715 1.00 84.56 87 MET A N 1
ATOM 695 C CA . MET A 1 87 ? -5.919 19.917 3.720 1.00 84.56 87 MET A CA 1
ATOM 696 C C . MET A 1 87 ? -4.767 20.523 2.917 1.00 84.56 87 MET A C 1
ATOM 698 O O . MET A 1 87 ? -4.873 20.645 1.699 1.00 84.56 87 MET A O 1
ATOM 702 N N . TYR A 1 88 ? -3.658 20.815 3.588 1.00 85.44 88 TYR A N 1
ATOM 703 C CA . TYR A 1 88 ? -2.451 21.385 2.990 1.00 85.44 88 TYR A CA 1
ATOM 704 C C . TYR A 1 88 ? -1.363 20.324 2.877 1.00 85.44 88 TYR A C 1
ATOM 706 O O . TYR A 1 88 ? -1.142 19.555 3.820 1.00 85.44 88 TYR A O 1
ATOM 714 N N . ARG A 1 89 ? -0.695 20.257 1.722 1.00 82.12 89 ARG A N 1
ATOM 715 C CA . ARG A 1 89 ? 0.294 19.204 1.429 1.00 82.12 89 ARG A CA 1
ATOM 716 C C . ARG A 1 89 ? 1.622 19.739 0.918 1.00 82.12 89 ARG A C 1
ATOM 718 O O . ARG A 1 89 ? 2.619 19.029 1.058 1.00 82.12 89 ARG A O 1
ATOM 725 N N . SER A 1 90 ? 1.664 20.947 0.352 1.00 83.31 90 SER A N 1
ATOM 726 C CA . SER A 1 90 ? 2.937 21.533 -0.060 1.00 83.31 90 SER A CA 1
ATOM 727 C C . SER A 1 90 ? 3.733 21.996 1.163 1.00 83.31 90 SER A C 1
ATOM 729 O O . SER A 1 90 ? 3.177 22.330 2.213 1.00 83.31 90 SER A O 1
ATOM 731 N N . ARG A 1 91 ? 5.064 21.988 1.053 1.00 80.50 91 ARG A N 1
ATOM 732 C CA . ARG A 1 91 ? 5.946 22.424 2.144 1.00 80.50 91 ARG A CA 1
ATOM 733 C C . ARG A 1 91 ? 5.708 23.898 2.470 1.00 80.50 91 ARG A C 1
ATOM 735 O O . ARG A 1 91 ? 5.755 24.285 3.639 1.00 80.50 91 ARG A O 1
ATOM 742 N N . GLU A 1 92 ? 5.495 24.693 1.435 1.00 86.69 92 GLU A N 1
ATOM 743 C CA . GLU A 1 92 ? 5.269 26.128 1.490 1.00 86.69 92 GLU A CA 1
ATOM 744 C C . GLU A 1 92 ? 3.954 26.409 2.224 1.00 86.69 92 GLU A C 1
ATOM 746 O O . GLU A 1 92 ? 3.970 27.081 3.253 1.00 86.69 92 GLU A O 1
ATOM 751 N N . GLU A 1 93 ? 2.859 25.763 1.807 1.00 86.31 93 GLU A N 1
ATOM 752 C CA . GLU A 1 93 ? 1.549 25.866 2.464 1.00 86.31 93 GLU A CA 1
ATOM 753 C C . GLU A 1 93 ? 1.619 25.446 3.934 1.00 86.31 93 GLU A C 1
ATOM 755 O O . GLU A 1 93 ? 1.113 26.141 4.811 1.00 86.31 93 GLU A O 1
ATOM 760 N N . ILE A 1 94 ? 2.271 24.316 4.226 1.00 87.94 94 ILE A N 1
ATOM 761 C CA . ILE A 1 94 ? 2.433 23.809 5.594 1.00 87.94 94 ILE A CA 1
ATOM 762 C C . ILE A 1 94 ? 3.136 24.851 6.471 1.00 87.94 94 ILE A C 1
ATOM 764 O O . ILE A 1 94 ? 2.707 25.114 7.595 1.00 87.94 94 ILE A O 1
ATOM 768 N N . THR A 1 95 ? 4.209 25.448 5.956 1.00 88.75 95 THR A N 1
ATOM 769 C CA . THR A 1 95 ? 5.020 26.430 6.683 1.00 88.75 95 THR A CA 1
ATOM 770 C C . THR A 1 95 ? 4.241 27.724 6.917 1.00 88.75 95 THR A C 1
ATOM 772 O O . THR A 1 95 ? 4.269 28.265 8.023 1.00 88.75 95 THR A O 1
ATOM 775 N N . GLU A 1 96 ? 3.498 28.189 5.913 1.00 91.06 96 GLU A N 1
ATOM 776 C CA . GLU A 1 96 ? 2.627 29.362 6.014 1.00 91.06 96 GLU A CA 1
ATOM 777 C C . GLU A 1 96 ? 1.512 29.166 7.044 1.00 91.06 96 GLU A C 1
ATOM 779 O O . GLU A 1 96 ? 1.288 30.048 7.876 1.00 91.06 96 GLU A O 1
ATOM 784 N N . GLN A 1 97 ? 0.848 28.005 7.052 1.00 90.00 97 GLN A N 1
ATOM 785 C CA . GLN A 1 97 ? -0.208 27.736 8.031 1.00 90.00 97 GLN A CA 1
ATOM 786 C C . GLN A 1 97 ? 0.336 27.646 9.459 1.00 90.00 97 GLN A C 1
ATOM 788 O O . GLN A 1 97 ? -0.286 28.165 10.385 1.00 90.00 97 GLN A O 1
ATOM 793 N N . TRP A 1 98 ? 1.525 27.070 9.656 1.00 89.12 98 TRP A N 1
ATOM 794 C CA . TRP A 1 98 ? 2.188 27.097 10.962 1.00 89.12 98 TRP A CA 1
ATOM 795 C C . TRP A 1 98 ? 2.541 28.516 11.407 1.00 89.12 98 TR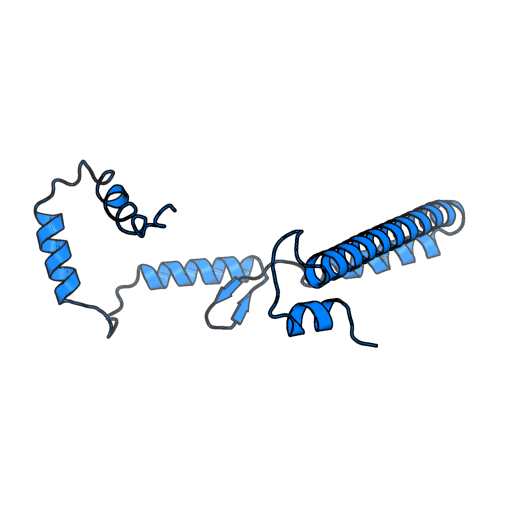P A C 1
ATOM 797 O O . TRP A 1 98 ? 2.288 28.879 12.556 1.00 89.12 98 TRP A O 1
ATOM 807 N N . ALA A 1 99 ? 3.093 29.332 10.506 1.00 89.31 99 ALA A N 1
ATOM 808 C CA . ALA A 1 99 ? 3.407 30.726 10.800 1.00 89.31 99 ALA A CA 1
ATOM 809 C C . ALA A 1 99 ? 2.146 31.511 11.189 1.00 89.31 99 ALA A C 1
ATOM 811 O O . ALA A 1 99 ? 2.166 32.265 12.164 1.00 89.31 99 ALA A O 1
ATOM 812 N N . LYS A 1 100 ? 1.039 31.288 10.472 1.00 87.38 100 LYS A N 1
ATOM 813 C CA . LYS A 1 100 ? -0.264 31.880 10.778 1.00 87.38 100 LYS A CA 1
ATOM 814 C C . LYS A 1 100 ? -0.787 31.424 12.141 1.00 87.38 100 LYS A C 1
ATOM 816 O O . LYS A 1 100 ? -1.103 32.274 12.962 1.00 87.38 100 LYS A O 1
ATOM 821 N N . TYR A 1 101 ? -0.787 30.121 12.418 1.00 85.75 101 TYR A N 1
ATOM 822 C CA . TYR A 1 101 ? -1.226 29.570 13.702 1.00 85.75 101 TYR A CA 1
ATOM 823 C C . TYR A 1 101 ? -0.500 30.215 14.891 1.00 85.75 101 TYR A C 1
ATOM 825 O O . TYR A 1 101 ? -1.134 30.662 15.844 1.00 85.75 101 TYR A O 1
ATOM 833 N N . PHE A 1 102 ? 0.833 30.310 14.833 1.00 85.19 102 PHE A N 1
ATOM 834 C CA . PHE A 1 102 ? 1.591 30.946 15.911 1.00 85.19 102 PHE A CA 1
ATOM 835 C C . PHE A 1 102 ? 1.342 32.450 15.978 1.00 85.19 102 PHE A C 1
ATOM 837 O O . PHE A 1 102 ? 1.223 32.994 17.071 1.00 85.19 102 PHE A O 1
ATOM 844 N N . LYS A 1 103 ? 1.220 33.130 14.835 1.00 86.56 103 LYS A N 1
ATOM 845 C CA . LYS A 1 103 ? 0.870 34.552 14.809 1.00 86.56 103 LYS A CA 1
ATOM 846 C C . LYS A 1 103 ? -0.477 34.807 15.486 1.00 86.56 103 LYS A C 1
ATOM 848 O O . LYS A 1 103 ? -0.565 35.727 16.294 1.00 86.56 103 LYS A O 1
ATOM 853 N N . ASP A 1 104 ? -1.480 33.982 15.211 1.00 82.38 104 ASP A N 1
ATOM 854 C CA . ASP A 1 104 ? -2.807 34.081 15.821 1.00 82.38 104 ASP A CA 1
ATOM 855 C C . ASP A 1 104 ? -2.741 33.788 17.328 1.00 82.38 104 ASP A C 1
ATOM 857 O O . ASP A 1 104 ? -3.343 34.508 18.118 1.00 82.38 104 ASP A O 1
ATOM 861 N N . LEU A 1 105 ? -1.928 32.810 17.747 1.00 80.44 105 LEU A N 1
ATOM 862 C CA . LEU A 1 105 ? -1.699 32.492 19.162 1.00 80.44 105 LEU A CA 1
ATOM 863 C C . LEU A 1 105 ? -1.053 33.650 19.943 1.00 80.44 105 LEU A C 1
ATOM 865 O O . LEU A 1 105 ? -1.391 33.879 21.103 1.00 80.44 105 LEU A O 1
ATOM 869 N N . TYR A 1 106 ? -0.104 34.360 19.327 1.00 77.62 106 TYR A N 1
ATOM 870 C CA . TYR A 1 106 ? 0.589 35.497 19.946 1.00 77.62 106 TYR A CA 1
ATOM 871 C C . TYR A 1 106 ? -0.150 36.828 19.782 1.00 77.62 106 TYR A C 1
ATOM 873 O O . TYR A 1 106 ? 0.222 37.811 20.425 1.00 77.62 106 TYR A O 1
ATOM 881 N N . THR A 1 107 ? -1.181 36.882 18.939 1.00 76.44 107 THR A N 1
ATOM 882 C CA . THR A 1 107 ? -2.019 38.070 18.793 1.00 76.44 107 THR A CA 1
ATOM 883 C C . THR A 1 107 ? -3.064 38.055 19.909 1.00 76.44 107 THR A C 1
ATOM 885 O O . THR A 1 107 ? -3.852 37.112 19.977 1.00 76.44 107 THR A O 1
ATOM 888 N N . PRO A 1 108 ? -3.110 39.069 20.796 1.00 65.94 108 PRO A N 1
ATOM 889 C CA . PRO A 1 108 ? -4.130 39.140 21.834 1.00 65.94 108 PRO A CA 1
ATOM 890 C C . PRO A 1 108 ? -5.512 39.148 21.181 1.00 65.94 108 PRO A C 1
ATOM 892 O O . PRO A 1 108 ? -5.889 40.112 20.517 1.00 65.94 108 PRO A O 1
ATOM 895 N N . SER A 1 109 ? -6.257 38.059 21.343 1.00 63.75 109 SER A N 1
ATOM 896 C CA . SER A 1 109 ? -7.648 37.977 20.923 1.00 63.75 109 SER A CA 1
ATOM 897 C C . SER A 1 109 ? -8.534 38.086 22.156 1.00 63.75 109 SER A C 1
ATOM 899 O O . SER A 1 109 ? -8.326 37.408 23.163 1.00 63.75 109 SER A O 1
ATOM 901 N N . SER A 1 110 ? -9.535 38.960 22.094 1.00 60.84 110 SER A N 1
ATOM 902 C CA . SER A 1 110 ? -10.639 38.941 23.049 1.00 60.84 110 SER A CA 1
ATOM 903 C C . SER A 1 110 ? -11.548 37.777 22.668 1.00 60.84 110 SER A C 1
ATOM 905 O O . SER A 1 110 ? -12.517 37.952 21.933 1.00 60.84 110 SER A O 1
ATOM 907 N N . SER A 1 111 ? -11.182 36.564 23.088 1.00 60.47 111 SER A N 1
ATOM 908 C CA . SER A 1 111 ? -12.064 35.411 22.929 1.00 60.47 111 SER A CA 1
ATOM 909 C C . SER A 1 111 ? -13.323 35.626 23.780 1.00 60.47 111 SER A C 1
ATOM 911 O O . SER A 1 111 ? -13.192 35.978 24.954 1.00 60.47 111 SER A O 1
ATOM 913 N N . PRO A 1 112 ? -14.538 35.414 23.244 1.00 61.03 112 PRO A N 1
ATOM 914 C CA . PRO A 1 112 ? -15.761 35.434 24.048 1.00 61.03 112 PRO A CA 1
ATOM 915 C C . PRO A 1 112 ? -15.787 34.310 25.097 1.00 61.03 112 PRO A C 1
ATOM 917 O O . PRO A 1 112 ? -16.484 34.436 26.099 1.00 61.03 112 PRO A O 1
ATOM 920 N N . ASP A 1 113 ? -14.981 33.261 24.904 1.00 62.81 113 ASP A N 1
ATOM 921 C CA . ASP A 1 113 ? -14.810 32.149 25.845 1.00 62.81 113 ASP A CA 1
ATOM 922 C C . ASP A 1 113 ? -13.684 32.406 26.863 1.00 62.81 113 ASP A C 1
ATOM 924 O O . ASP A 1 113 ? -13.273 31.503 27.595 1.00 62.81 113 ASP A O 1
ATOM 928 N N . PHE A 1 114 ? -13.123 33.621 26.888 1.00 69.12 114 PHE A N 1
ATOM 929 C CA . PHE A 1 114 ? -12.082 33.976 27.842 1.00 69.12 114 PHE A CA 1
ATOM 930 C C . PHE A 1 114 ? -12.663 34.074 29.256 1.00 69.12 114 PHE A C 1
ATOM 932 O O . PHE A 1 114 ? -13.343 35.038 29.613 1.00 69.12 114 PHE A O 1
ATOM 939 N N . ASP A 1 115 ? -12.366 33.067 30.073 1.00 74.00 115 ASP A N 1
ATOM 940 C CA . ASP A 1 115 ? -12.750 33.032 31.478 1.00 74.00 115 ASP A CA 1
ATOM 941 C C . ASP A 1 115 ? -11.841 33.957 32.307 1.00 74.00 115 ASP A C 1
ATOM 943 O O . ASP A 1 115 ? -10.769 33.582 32.794 1.00 74.00 115 ASP A O 1
ATOM 947 N N . SER A 1 116 ? -12.296 35.199 32.467 1.00 73.44 116 SER A N 1
ATOM 948 C CA . SER A 1 116 ? -11.638 36.219 33.286 1.00 73.44 116 SER A CA 1
ATOM 949 C C . SER A 1 116 ? -11.573 35.847 34.772 1.00 73.44 116 SER A C 1
ATOM 951 O O . SER A 1 116 ? -10.684 36.317 35.488 1.00 73.44 116 SER A O 1
ATOM 953 N N . HIS A 1 117 ? -12.465 34.970 35.247 1.00 73.88 117 HIS A N 1
ATOM 954 C CA . HIS A 1 117 ? -12.426 34.465 36.614 1.00 73.88 117 HIS A CA 1
ATOM 955 C C . HIS A 1 117 ? -11.281 33.462 36.791 1.00 73.88 117 HIS A C 1
ATOM 957 O O . HIS A 1 117 ? -10.511 33.571 37.747 1.00 73.88 117 HIS A O 1
ATOM 963 N N . TRP A 1 118 ? -11.099 32.546 35.837 1.00 75.75 118 TRP A N 1
ATOM 964 C CA . TRP A 1 118 ? -9.959 31.625 35.825 1.00 75.75 118 TRP A CA 1
ATOM 965 C C . TRP A 1 118 ? -8.615 32.357 35.718 1.00 75.75 118 TRP A C 1
ATOM 967 O O . TRP A 1 118 ? -7.679 32.033 36.452 1.00 75.75 118 TRP A O 1
ATOM 977 N N . GLU A 1 119 ? -8.514 33.383 34.867 1.00 78.25 119 GLU A N 1
ATOM 978 C CA . GLU A 1 119 ? -7.305 34.212 34.770 1.00 78.25 119 GLU A CA 1
ATOM 979 C C . GLU A 1 119 ? -6.950 34.853 36.121 1.00 78.25 119 GLU A C 1
ATOM 981 O O . GLU A 1 119 ? -5.789 34.825 36.539 1.00 78.25 119 GLU A O 1
ATOM 986 N N . TYR A 1 120 ? -7.945 35.404 36.820 1.00 75.94 120 TYR A N 1
ATOM 987 C CA . TYR A 1 120 ? -7.757 36.001 38.138 1.00 75.94 120 TYR A CA 1
ATOM 988 C C . TYR A 1 120 ? -7.249 34.977 39.165 1.00 75.94 120 TYR A C 1
ATOM 990 O O . TYR A 1 120 ? -6.281 35.257 39.873 1.00 75.94 120 TYR A O 1
ATOM 998 N N . VAL A 1 121 ? -7.840 33.777 39.204 1.00 77.62 121 VAL A N 1
ATOM 999 C CA . VAL A 1 121 ? -7.415 32.686 40.101 1.00 77.62 121 VAL A CA 1
ATOM 1000 C C . VAL A 1 121 ? -5.970 32.266 39.815 1.00 77.62 121 VAL A C 1
ATOM 1002 O O . VAL A 1 121 ? -5.154 32.210 40.735 1.00 77.62 121 VAL A O 1
ATOM 1005 N N . VAL A 1 122 ? -5.610 32.056 38.544 1.00 74.19 122 VAL A N 1
ATOM 1006 C CA . VAL A 1 122 ? -4.235 31.699 38.148 1.00 74.19 122 VAL A CA 1
ATOM 1007 C C . VAL A 1 122 ? -3.250 32.814 38.492 1.00 74.19 122 VAL A C 1
ATOM 1009 O O . VAL A 1 122 ? -2.149 32.534 38.959 1.00 74.19 122 VAL A O 1
ATOM 1012 N N . ARG A 1 123 ? -3.621 34.085 38.307 1.00 72.00 123 ARG A N 1
ATOM 1013 C CA . ARG A 1 123 ? -2.758 35.221 38.666 1.00 72.00 123 ARG A CA 1
ATOM 1014 C C . ARG A 1 123 ? -2.525 35.339 40.170 1.00 72.00 123 ARG A C 1
ATOM 1016 O O . ARG A 1 123 ? -1.426 35.723 40.553 1.00 72.00 123 ARG A O 1
ATOM 1023 N N . GLN A 1 124 ? -3.504 35.004 41.008 1.00 73.56 124 GLN A N 1
ATOM 1024 C CA . GLN A 1 124 ? -3.330 34.977 42.466 1.00 73.56 124 GLN A CA 1
ATOM 1025 C C . GLN A 1 124 ? -2.436 33.809 42.911 1.00 73.56 124 GLN A C 1
ATOM 1027 O O . GLN A 1 124 ? -1.525 34.002 43.711 1.00 73.56 124 GLN A O 1
ATOM 1032 N N . GLU A 1 125 ? -2.637 32.620 42.338 1.00 67.88 125 GLU A N 1
ATOM 1033 C CA . GLU A 1 125 ? -1.839 31.419 42.633 1.00 67.88 125 GLU A CA 1
ATOM 1034 C C . GLU A 1 125 ? -0.382 31.539 42.142 1.00 67.88 125 GLU A C 1
ATOM 1036 O O . GLU A 1 125 ? 0.552 31.143 42.837 1.00 67.88 125 GLU A O 1
ATOM 1041 N N . VAL A 1 126 ? -0.165 32.109 40.950 1.00 65.12 126 VAL A N 1
ATOM 1042 C CA . VAL A 1 126 ? 1.167 32.245 40.330 1.00 65.12 126 VAL A CA 1
ATOM 1043 C C . VAL A 1 126 ? 1.875 33.531 40.765 1.00 65.12 126 VAL A C 1
ATOM 1045 O O . VAL A 1 126 ? 3.093 33.531 40.906 1.00 65.12 126 VAL A O 1
ATOM 1048 N N . GLY A 1 127 ? 1.143 34.615 41.036 1.00 57.00 127 GLY A N 1
ATOM 1049 C CA . GLY A 1 127 ? 1.708 35.887 41.505 1.00 57.00 127 GLY A CA 1
ATOM 1050 C C . GLY A 1 127 ? 2.313 35.825 42.912 1.00 57.00 127 GLY A C 1
ATOM 1051 O O . GLY A 1 127 ? 3.118 36.686 43.259 1.00 57.00 127 GLY A O 1
ATOM 1052 N N . GLY A 1 128 ? 1.964 34.802 43.703 1.00 55.56 128 GLY A N 1
ATOM 1053 C CA . GLY A 1 128 ? 2.592 34.497 44.993 1.00 55.56 128 GLY A CA 1
ATOM 1054 C C . GLY A 1 128 ? 3.710 33.446 44.934 1.00 55.56 128 GLY A C 1
ATOM 1055 O O . GLY A 1 128 ? 4.388 33.231 45.937 1.00 55.56 128 GLY A O 1
ATOM 1056 N N . ALA A 1 129 ? 3.918 32.785 43.791 1.00 52.75 129 ALA A N 1
ATOM 1057 C CA . ALA A 1 129 ? 4.903 31.720 43.643 1.00 52.75 129 ALA A CA 1
ATOM 1058 C C . ALA A 1 129 ? 6.157 32.239 42.929 1.00 52.75 129 ALA A C 1
ATOM 1060 O O . ALA A 1 129 ? 6.140 32.520 41.732 1.00 52.75 129 ALA A O 1
ATOM 1061 N N . ASP A 1 130 ? 7.262 32.324 43.673 1.00 52.78 130 ASP A N 1
ATOM 1062 C CA . ASP A 1 130 ? 8.595 32.564 43.122 1.00 52.78 130 ASP A CA 1
ATOM 1063 C C . ASP A 1 130 ? 8.860 31.607 41.939 1.00 52.78 130 ASP A C 1
ATOM 1065 O O . ASP A 1 130 ? 8.816 30.377 42.068 1.00 52.78 130 ASP A O 1
ATOM 1069 N N . LEU A 1 131 ? 9.090 32.182 40.755 1.00 52.28 131 LEU A N 1
ATOM 1070 C CA . LEU A 1 131 ? 9.117 31.503 39.449 1.00 52.28 131 LEU A CA 1
ATOM 1071 C C . LEU A 1 131 ? 10.344 30.594 39.241 1.00 52.28 131 LEU A C 1
ATOM 1073 O O . LEU A 1 131 ? 10.630 30.160 38.125 1.00 52.28 131 LEU A O 1
ATOM 1077 N N . THR A 1 132 ? 11.066 30.245 40.301 1.00 51.09 132 THR A N 1
ATOM 1078 C CA . THR A 1 132 ? 12.271 29.411 40.243 1.00 51.09 132 THR A CA 1
ATOM 1079 C C . THR A 1 132 ? 11.983 27.904 40.199 1.00 51.09 132 THR A C 1
ATOM 1081 O O . THR A 1 132 ? 12.889 27.124 39.908 1.00 51.09 132 THR A O 1
ATOM 1084 N N . ASN A 1 133 ? 10.738 27.447 40.409 1.00 49.12 133 ASN A N 1
ATOM 1085 C CA . ASN A 1 133 ? 10.430 26.010 40.541 1.00 49.12 133 ASN A CA 1
ATOM 1086 C C . ASN A 1 133 ? 9.241 25.482 39.706 1.00 49.12 133 ASN A C 1
ATOM 1088 O O . ASN A 1 133 ? 8.508 24.580 40.122 1.00 49.12 133 ASN A O 1
ATOM 1092 N N . LEU A 1 134 ? 9.106 25.928 38.454 1.00 47.78 134 LEU A N 1
ATOM 1093 C CA . LEU A 1 134 ? 8.091 25.452 37.490 1.00 47.78 134 LEU A CA 1
ATOM 1094 C C . LEU A 1 134 ? 8.276 24.000 36.969 1.00 47.78 134 LEU A C 1
ATOM 1096 O O . LEU A 1 134 ? 7.730 23.631 35.931 1.00 47.78 134 LEU A O 1
ATOM 1100 N N . ARG A 1 135 ? 9.003 23.127 37.682 1.00 48.66 135 ARG A N 1
ATOM 1101 C CA . ARG A 1 135 ? 9.084 21.684 37.362 1.00 48.66 135 ARG A CA 1
ATOM 1102 C C . ARG A 1 135 ? 8.139 20.795 38.179 1.00 48.66 135 ARG A C 1
ATOM 1104 O O . ARG A 1 135 ? 7.994 19.627 37.831 1.00 48.66 135 ARG A O 1
ATOM 1111 N N . LYS A 1 136 ? 7.466 21.303 39.221 1.00 48.09 136 LYS A N 1
ATOM 1112 C CA . LYS A 1 136 ? 6.641 20.457 40.115 1.00 48.09 136 LYS A CA 1
ATOM 1113 C C . LYS A 1 136 ? 5.127 20.499 39.892 1.00 48.09 136 LYS A C 1
ATOM 1115 O O . LYS A 1 136 ? 4.462 19.525 40.234 1.00 48.09 136 LYS A O 1
ATOM 1120 N N . VAL A 1 137 ? 4.565 21.530 39.260 1.00 46.09 137 VAL A N 1
ATOM 1121 C CA . VAL A 1 137 ? 3.093 21.632 39.133 1.00 46.09 137 VAL A CA 1
ATOM 1122 C C . VAL A 1 137 ? 2.524 20.672 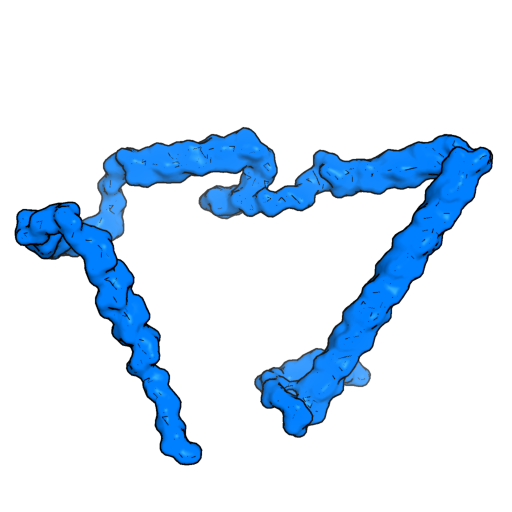38.072 1.00 46.09 137 VAL A C 1
ATOM 1124 O O . VAL A 1 137 ? 1.396 20.204 38.193 1.00 46.09 137 VAL A O 1
ATOM 1127 N N . ARG A 1 138 ? 3.327 20.246 37.085 1.00 40.72 138 ARG A N 1
ATOM 1128 C CA . ARG A 1 138 ? 2.872 19.310 36.037 1.00 40.72 138 ARG A CA 1
ATOM 1129 C C . ARG A 1 138 ? 2.780 17.841 36.487 1.00 40.72 138 ARG A C 1
ATOM 1131 O O . ARG A 1 138 ? 2.198 17.032 35.773 1.00 40.72 138 ARG A O 1
ATOM 1138 N N . LEU A 1 139 ? 3.321 17.487 37.659 1.00 40.38 139 LEU A N 1
ATOM 1139 C CA . LEU A 1 139 ? 3.368 16.098 38.147 1.00 40.38 139 LEU A CA 1
ATOM 1140 C C . LEU A 1 139 ? 2.221 15.722 39.097 1.00 40.38 139 LEU A C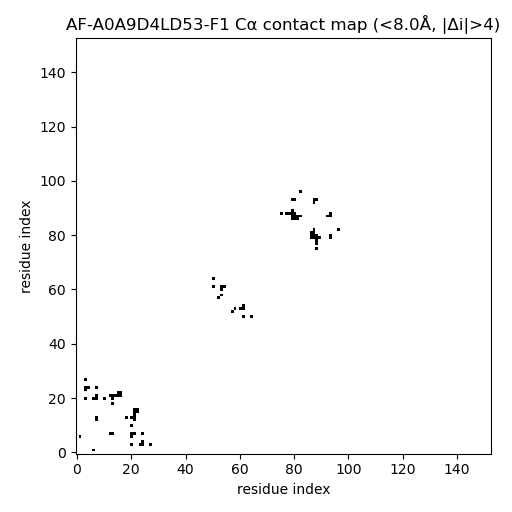 1
ATOM 1142 O O . LEU A 1 139 ? 1.896 14.543 39.203 1.00 40.38 139 LEU A O 1
ATOM 1146 N N . LEU A 1 140 ? 1.553 16.687 39.735 1.00 42.06 140 LEU A N 1
ATOM 1147 C CA . LEU A 1 140 ? 0.518 16.386 40.735 1.00 42.06 140 LEU A CA 1
ATOM 1148 C C . LEU A 1 140 ? -0.888 16.167 40.156 1.00 42.06 140 LEU A C 1
ATOM 1150 O O . LEU A 1 140 ? -1.699 15.508 40.800 1.00 42.06 140 LEU A O 1
ATOM 1154 N N . HIS A 1 141 ? -1.173 16.614 38.928 1.00 42.62 141 HIS A N 1
ATOM 1155 C CA . HIS A 1 141 ? -2.501 16.415 38.323 1.00 42.62 141 HIS A CA 1
ATOM 1156 C C . HIS A 1 141 ? -2.594 15.238 37.334 1.00 42.62 141 HIS A C 1
ATOM 1158 O O . HIS A 1 141 ? -3.696 14.857 36.948 1.00 42.62 141 HIS A O 1
ATOM 1164 N N . CYS A 1 142 ? -1.469 14.603 36.974 1.00 38.78 142 CYS A N 1
ATOM 1165 C CA . CYS A 1 142 ? -1.480 13.368 36.174 1.00 38.78 142 CYS A CA 1
ATOM 1166 C C . CYS A 1 142 ? -1.656 12.092 37.022 1.00 38.78 142 CYS A C 1
ATOM 1168 O O . CYS A 1 142 ? -2.037 11.060 36.481 1.00 38.78 142 CYS A O 1
ATOM 1170 N N . LEU A 1 143 ? -1.432 12.147 38.342 1.00 40.78 143 LEU A N 1
ATOM 1171 C CA . LEU A 1 143 ? -1.598 10.989 39.237 1.00 40.78 143 LEU A CA 1
ATOM 1172 C C . LEU A 1 143 ? -3.024 10.828 39.790 1.00 40.78 143 LEU A C 1
ATOM 1174 O O . LEU A 1 143 ? -3.399 9.729 40.178 1.00 40.78 143 LEU A O 1
ATOM 1178 N N . LYS A 1 144 ? -3.864 11.871 39.752 1.00 43.41 144 LYS A N 1
ATOM 1179 C CA . LYS A 1 144 ? -5.251 11.804 40.254 1.00 43.41 144 LYS A CA 1
ATOM 1180 C C . LYS A 1 144 ? -6.276 11.229 39.263 1.00 43.41 144 LYS A C 1
ATOM 1182 O O . LYS A 1 144 ? -7.415 10.999 39.645 1.00 43.41 144 LYS A O 1
ATOM 1187 N N . ALA A 1 145 ? -5.881 10.961 38.016 1.00 44.38 145 ALA A N 1
ATOM 1188 C CA . ALA A 1 145 ? -6.723 10.295 37.011 1.00 44.38 145 ALA A CA 1
ATOM 1189 C C . ALA A 1 145 ? -6.448 8.777 36.889 1.00 44.38 145 ALA A C 1
ATOM 1191 O O . ALA A 1 145 ? -6.995 8.123 36.002 1.00 44.38 145 ALA A O 1
ATOM 1192 N N . GLY A 1 146 ? -5.587 8.220 37.754 1.00 43.25 146 GLY A N 1
ATOM 1193 C CA . GLY A 1 146 ? -5.123 6.827 37.704 1.00 43.25 146 GLY A CA 1
ATOM 1194 C C . GLY A 1 146 ? -5.637 5.903 38.814 1.00 43.25 146 GLY A C 1
ATOM 1195 O O . GLY A 1 146 ? -5.240 4.742 38.842 1.00 43.25 146 GLY A O 1
ATOM 1196 N N . GLU A 1 147 ? -6.512 6.366 39.709 1.00 39.66 147 GLU A N 1
ATOM 1197 C CA . GLU A 1 147 ? -7.042 5.562 40.821 1.00 39.66 147 GLU A CA 1
ATOM 1198 C C . GLU A 1 147 ? -8.554 5.338 40.669 1.00 39.66 147 GLU A C 1
ATOM 1200 O O . GLU A 1 147 ? -9.387 5.989 41.289 1.00 39.66 147 GLU A O 1
ATOM 1205 N N . GLY A 1 148 ? -8.902 4.391 39.795 1.00 35.19 148 GLY A N 1
ATOM 1206 C CA . GLY A 1 148 ? -10.238 3.812 39.654 1.00 35.19 148 GLY A CA 1
ATOM 1207 C C . GLY A 1 148 ? -10.115 2.291 39.585 1.00 35.19 148 GLY A C 1
ATOM 1208 O O . GLY A 1 148 ? -9.883 1.719 38.523 1.00 35.19 148 GLY A O 1
ATOM 1209 N N . ALA A 1 149 ? -10.182 1.667 40.757 1.00 36.31 149 ALA A N 1
ATOM 1210 C CA . ALA A 1 149 ? -9.857 0.279 41.053 1.00 36.31 149 ALA A CA 1
ATOM 1211 C C . ALA A 1 149 ? -10.673 -0.783 40.282 1.00 36.31 149 ALA A C 1
ATOM 1213 O O . ALA A 1 149 ? -11.885 -0.671 40.109 1.00 36.31 149 ALA A O 1
ATOM 1214 N N . ARG A 1 150 ? -10.002 -1.893 39.934 1.00 37.12 150 ARG A N 1
ATOM 1215 C CA . ARG A 1 150 ? -10.612 -3.234 39.891 1.00 37.12 150 ARG A CA 1
ATOM 1216 C C . ARG A 1 150 ? -10.624 -3.794 41.319 1.00 37.12 150 ARG A C 1
ATOM 1218 O O . ARG A 1 150 ? -9.560 -3.775 41.937 1.00 37.12 150 ARG A O 1
ATOM 1225 N N . PRO A 1 151 ? -11.729 -4.358 41.828 1.00 40.44 151 PRO A N 1
ATOM 1226 C CA . PRO A 1 151 ? -11.657 -5.240 42.978 1.00 40.44 151 PRO A CA 1
ATOM 1227 C C . PRO A 1 151 ? -11.254 -6.648 42.529 1.00 40.44 151 PRO A C 1
ATOM 1229 O O . PRO A 1 151 ? -11.739 -7.169 41.523 1.00 40.44 151 PRO A O 1
ATOM 1232 N N . ALA A 1 152 ? -10.327 -7.230 43.282 1.00 37.78 152 ALA A N 1
ATOM 1233 C CA . ALA A 1 152 ? -10.020 -8.645 43.261 1.00 37.78 152 ALA A CA 1
ATOM 1234 C C . ALA A 1 152 ? -11.155 -9.415 43.946 1.00 37.78 152 ALA A C 1
ATOM 1236 O O . ALA A 1 152 ? -11.511 -9.075 45.073 1.00 37.78 152 ALA A O 1
ATOM 1237 N N . LEU A 1 153 ? -11.701 -10.408 43.245 1.00 37.66 153 LEU A N 1
ATOM 1238 C CA . LEU A 1 153 ? -11.961 -11.787 43.675 1.00 37.66 153 LEU A CA 1
ATOM 1239 C C . LEU A 1 153 ? -12.305 -12.602 42.421 1.00 37.66 153 LEU A C 1
ATOM 1241 O O . LEU A 1 153 ? -13.139 -12.123 41.619 1.00 37.66 153 LEU A O 1
#

Mean predicted aligned error: 18.88 Å

Organism: Dreissena polymorpha (NCBI:txid45954)

Solvent-accessible surface area (backbone atoms only — not comparable to full-atom values): 9451 Å² total; per-residue (Å²): 134,82,51,50,62,54,52,18,52,76,66,69,57,61,80,57,86,87,40,66,46,37,46,52,29,52,50,53,54,50,49,51,54,50,53,51,50,50,51,51,51,50,53,52,52,56,48,50,54,49,44,58,50,23,61,78,76,34,61,65,63,29,52,50,57,55,51,62,55,51,62,68,74,76,64,90,86,67,89,55,52,75,57,97,88,42,79,34,68,51,73,66,53,47,50,51,53,50,53,48,53,52,50,56,70,72,44,92,69,90,54,92,83,62,56,65,66,58,54,51,52,52,47,58,63,49,74,73,46,76,84,86,61,87,80,57,74,78,60,67,68,67,61,73,81,69,82,78,83,82,82,91,130

pLDDT: mean 77.28, std 19.11, range [35.19, 97.38]

Nearest PDB structures (foldseek):
  8syo-assembly1_A  TM=2.784E-01  e=2.357E+00  Homo sapiens
  8sym-assembly1_A  TM=2.545E-01  e=4.103E+00  Homo sapiens
  8p0x-assembly1_O  TM=1.542E-01  e=2.357E+00  Homo sapiens
  8p0v-assembly1_O  TM=1.744E-01  e=4.397E+00  Homo sapiens

Sequence (153 aa):
MSSSRAAWCSAGRPRGAQHKEYREYKAVKAHFRRAMRRCGEQFMTELDHKLEYDSVHDSVSFWWTVNLRKRGSGADIGGGINFDGNMYRSREEITEQWAKYFKDLYTPSSSPDFDSHWEYVVRQEVGGADLTNLRKVRLLHCLKAGEGARPAL

Secondary structure (DSSP, 8-state):
---HHHHHHHTT---STT-HHHHHHHHHHHHHHHHHHHHHHHHHHHHHHHHHHHHHH-HHHHHHHHHHHHTTSSSS-SPPEEETTEEE-SHHHHHHHHHHHHHHHHS----TT--HHHHHHHHHHHHTS-TT-TTSHHHHSSSTTS--PPPP-

Foldseek 3Di:
DDDLVRVCVVVVVDDDPPDPSNVVNVVVVVVVVVVVVVVVVVVVVVVVVVLVVCVPPPPPVNVVVVVVVVVVVPDDPDQFDDDPNDTHDDPVRRVVVVVVVVVVVPPDDPDPPDDPVVVVVVCVVVVPDDPPDVPPPVPPVVVVVPDDDDDDD

Radius of gyration: 29.29 Å; Cα contacts (8 Å, |Δi|>4): 48; chains: 1; bounding box: 42×59×70 Å